Protein AF-G4ZVI3-F1 (afdb_monomer)

Organism: Phytophthora sojae (strain P6497) (NCBI:txid1094619)

Foldseek 3Di:
DADPQWDKDWDWDDDPPDPDIDIAIDTDQDDQLVLVPQVQLQQKDFDPWDDAPNDTDDLPPFTWIWGPDDRVPWIWIWRDDLQAIWIDTHVDIDTGGDDPDDDPDDDDDDHPDPDPDGDRHDDDDDGDLSSVCRVHVVPVSRDPPDDDDD

Solvent-accessible surface area (backbone atoms only — not comparable to full-atom values): 9317 Å² total; per-residue (Å²): 90,78,44,95,30,18,30,39,44,77,46,78,48,68,50,103,89,45,98,62,67,50,73,44,26,42,69,42,87,73,60,72,64,63,66,30,43,63,60,16,45,51,37,54,39,82,46,98,70,53,67,51,88,90,38,77,63,79,43,88,94,34,63,38,28,34,31,76,40,49,45,85,82,38,57,35,40,35,26,50,45,101,59,35,33,39,34,44,30,72,98,43,75,48,80,46,72,62,66,98,61,81,84,88,75,82,74,78,76,78,60,68,53,94,61,93,73,59,65,72,70,52,74,95,69,92,67,40,70,68,33,48,23,66,76,68,67,45,68,80,68,73,66,74,76,77,95,68,83,136

Radius of gyration: 18.82 Å; Cα contacts (8 Å, |Δi|>4): 235; chains: 1; bounding box: 43×32×59 Å

Structure (mmCIF, N/CA/C/O backbone):
data_AF-G4ZVI3-F1
#
_entry.id   AF-G4ZVI3-F1
#
loop_
_atom_site.group_PDB
_atom_site.id
_atom_site.type_symbol
_atom_site.label_atom_id
_atom_site.label_alt_id
_atom_site.label_comp_id
_atom_site.label_asym_id
_atom_site.label_entity_id
_atom_site.label_seq_id
_atom_site.pdbx_PDB_ins_code
_atom_site.Cartn_x
_atom_site.Cartn_y
_atom_site.Cartn_z
_atom_site.occupancy
_atom_site.B_iso_or_equiv
_atom_site.auth_seq_id
_atom_site.auth_comp_id
_atom_site.auth_asym_id
_atom_site.auth_atom_id
_atom_site.pdbx_PDB_model_num
ATOM 1 N N . MET A 1 1 ? -7.815 1.289 10.342 1.00 79.00 1 MET A N 1
ATOM 2 C CA . MET A 1 1 ? -7.778 -0.163 10.041 1.00 79.00 1 MET A CA 1
ATOM 3 C C . MET A 1 1 ? -8.942 -0.505 9.128 1.00 79.00 1 MET A C 1
ATOM 5 O O . MET A 1 1 ? -10.005 0.064 9.330 1.00 79.00 1 MET A O 1
ATOM 9 N N . LEU A 1 2 ? -8.750 -1.401 8.158 1.00 84.62 2 LEU A N 1
ATOM 10 C CA . LEU A 1 2 ? -9.801 -1.884 7.258 1.00 84.62 2 LEU A CA 1
ATOM 11 C C . LEU A 1 2 ? -10.017 -3.385 7.504 1.00 84.62 2 LEU A C 1
ATOM 13 O O . LEU A 1 2 ? -9.053 -4.143 7.450 1.00 84.62 2 LEU A O 1
ATOM 17 N N . VAL A 1 3 ? -11.251 -3.806 7.790 1.00 89.75 3 VAL A N 1
ATOM 18 C CA . VAL A 1 3 ? -11.626 -5.221 7.982 1.00 89.75 3 VAL A CA 1
ATOM 19 C C . VAL A 1 3 ? -12.921 -5.478 7.234 1.00 89.75 3 VAL A C 1
ATOM 21 O O . VAL A 1 3 ? -13.889 -4.755 7.451 1.00 89.75 3 VAL A O 1
ATOM 24 N N . ASP A 1 4 ? -12.924 -6.456 6.327 1.00 88.62 4 ASP A N 1
ATOM 25 C CA . ASP A 1 4 ? -14.080 -6.799 5.483 1.00 88.62 4 ASP A CA 1
ATOM 26 C C . ASP A 1 4 ? -14.709 -5.577 4.779 1.00 88.62 4 ASP A C 1
ATOM 28 O O . ASP A 1 4 ? -15.923 -5.455 4.613 1.00 88.62 4 ASP A O 1
ATOM 32 N N . GLY A 1 5 ? -13.854 -4.627 4.387 1.00 87.56 5 GLY A N 1
ATOM 33 C CA . GLY A 1 5 ? -14.240 -3.381 3.725 1.00 87.56 5 GLY A CA 1
ATOM 34 C C . GLY A 1 5 ? -14.808 -2.295 4.646 1.00 87.56 5 GLY A C 1
ATOM 35 O O . GLY A 1 5 ? -15.092 -1.201 4.165 1.00 87.56 5 GLY A O 1
ATOM 36 N N . ALA A 1 6 ? -14.953 -2.542 5.949 1.00 91.19 6 ALA A N 1
ATOM 37 C CA . ALA A 1 6 ? -15.314 -1.532 6.941 1.00 91.19 6 ALA A CA 1
ATOM 38 C C . ALA A 1 6 ? -14.064 -0.855 7.521 1.00 91.19 6 ALA A C 1
ATOM 40 O O . ALA A 1 6 ? -13.088 -1.529 7.8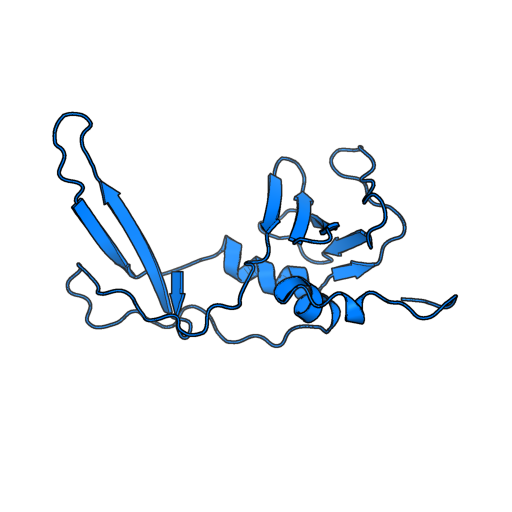66 1.00 91.19 6 ALA A O 1
ATOM 41 N N . ALA A 1 7 ? -14.091 0.475 7.640 1.00 91.12 7 ALA A N 1
ATOM 42 C CA . ALA A 1 7 ? -12.963 1.258 8.132 1.00 91.12 7 ALA A CA 1
ATOM 43 C C . ALA A 1 7 ? -13.182 1.749 9.570 1.00 91.12 7 ALA A C 1
ATOM 45 O O . ALA A 1 7 ? -14.260 2.209 9.947 1.00 91.12 7 ALA A O 1
ATOM 46 N N . TYR A 1 8 ? -12.113 1.674 10.358 1.00 91.12 8 TYR A N 1
ATOM 47 C CA . TYR A 1 8 ? -12.080 2.004 11.779 1.00 91.12 8 TYR A CA 1
ATOM 48 C C . TYR A 1 8 ? -10.940 2.979 12.064 1.00 91.12 8 TYR A C 1
ATOM 50 O O . TYR A 1 8 ? -9.822 2.791 11.563 1.00 91.12 8 TYR A O 1
ATOM 58 N N . VAL A 1 9 ? -11.196 3.965 12.920 1.00 90.88 9 VAL A N 1
ATOM 59 C CA . VAL A 1 9 ? -10.176 4.858 13.480 1.00 90.88 9 VAL A CA 1
ATOM 60 C C . VAL A 1 9 ? -10.103 4.659 14.989 1.00 90.88 9 VAL A C 1
ATOM 62 O O . VAL A 1 9 ? -11.130 4.569 15.661 1.00 90.88 9 VAL A O 1
ATOM 65 N N . VAL A 1 10 ? -8.877 4.559 15.500 1.00 89.44 10 VAL A N 1
ATOM 66 C CA . VAL A 1 10 ? -8.585 4.493 16.933 1.00 89.44 10 VAL A CA 1
ATOM 67 C C . VAL A 1 10 ? -7.888 5.788 17.305 1.00 89.44 10 VAL A C 1
ATOM 69 O O . VAL A 1 10 ? -6.802 6.071 16.803 1.00 89.44 10 VAL A O 1
ATOM 72 N N . GLU A 1 11 ? -8.499 6.573 18.179 1.00 89.00 11 GLU A N 1
ATOM 73 C CA . GLU A 1 11 ? -7.872 7.755 18.752 1.00 89.00 11 GLU A CA 1
ATOM 74 C C . GLU A 1 11 ? -7.460 7.448 20.179 1.00 89.00 11 GLU A C 1
ATOM 76 O O . GLU A 1 11 ? -8.238 6.933 20.978 1.00 89.00 11 GLU A O 1
ATOM 81 N N . THR A 1 12 ? -6.216 7.769 20.505 1.00 86.88 12 THR A N 1
ATOM 82 C CA . THR A 1 12 ? -5.717 7.680 21.874 1.00 86.88 12 THR A CA 1
ATOM 83 C C . THR A 1 12 ? -5.534 9.096 22.389 1.00 86.88 12 THR A C 1
ATOM 85 O O . THR A 1 12 ? -4.747 9.858 21.834 1.00 86.88 12 THR A O 1
ATOM 88 N N . SER A 1 13 ? -6.257 9.456 23.446 1.00 82.56 13 SER A N 1
ATOM 89 C CA . SER A 1 13 ? -6.055 10.707 24.172 1.00 82.56 13 SER A CA 1
ATOM 90 C C . SER A 1 13 ? -5.387 10.415 25.511 1.00 82.56 13 SER A C 1
ATOM 92 O O . SER A 1 13 ? -5.762 9.492 26.231 1.00 82.56 13 SER A O 1
ATOM 94 N N . GLY A 1 14 ? -4.362 11.189 25.845 1.00 74.69 14 GLY A N 1
ATOM 95 C CA . GLY A 1 14 ? -3.643 11.084 27.108 1.00 74.69 14 GLY A CA 1
ATOM 96 C C . GLY A 1 14 ? -3.157 12.458 27.545 1.00 74.69 14 GLY A C 1
ATOM 97 O O . GLY A 1 14 ? -2.935 13.339 26.716 1.00 74.69 14 GLY A O 1
ATOM 98 N N . ASN A 1 15 ? -2.998 12.646 28.851 1.00 67.62 15 ASN A N 1
ATOM 99 C CA . ASN A 1 15 ? -2.338 13.815 29.421 1.00 67.62 15 ASN A CA 1
ATOM 100 C C . ASN A 1 15 ? -0.997 13.358 30.007 1.00 67.62 15 ASN A C 1
ATOM 102 O O . ASN A 1 15 ? -0.958 12.366 30.728 1.00 67.62 15 ASN A O 1
ATOM 106 N N . ALA A 1 16 ? 0.091 14.087 29.738 1.00 64.75 16 ALA A N 1
ATOM 107 C CA . ALA A 1 16 ? 1.440 13.774 30.228 1.00 64.75 16 ALA A CA 1
ATOM 108 C C . ALA A 1 16 ? 1.537 13.634 31.765 1.00 64.75 16 ALA A C 1
ATOM 110 O O . ALA A 1 16 ? 2.519 13.104 32.276 1.00 64.75 16 ALA A O 1
ATOM 111 N N . THR A 1 17 ? 0.524 14.098 32.505 1.00 64.75 17 THR A N 1
ATOM 112 C CA . THR A 1 17 ? 0.443 14.028 33.974 1.00 64.75 17 THR A CA 1
ATOM 113 C C . THR A 1 17 ? -0.400 12.875 34.526 1.00 64.75 17 THR A C 1
ATOM 115 O O . THR A 1 17 ? -0.303 12.584 35.716 1.00 64.75 17 THR A O 1
ATOM 118 N N . THR A 1 18 ? -1.198 12.184 33.710 1.00 59.53 18 THR A N 1
ATOM 119 C CA . THR A 1 18 ? -2.018 11.046 34.154 1.00 59.53 18 THR A CA 1
ATOM 120 C C . THR A 1 18 ? -1.717 9.833 33.289 1.00 59.53 18 THR A C 1
ATOM 122 O O . THR A 1 18 ? -1.963 9.860 32.089 1.00 59.53 18 THR A O 1
ATOM 125 N N . SER A 1 19 ? -1.260 8.733 33.891 1.00 61.16 19 SER A N 1
ATOM 126 C CA . SER A 1 19 ? -0.956 7.464 33.200 1.00 61.16 19 SER A CA 1
ATOM 127 C C . SER A 1 19 ? -2.172 6.773 32.551 1.00 61.16 19 SER A C 1
ATOM 129 O O . SER A 1 19 ? -2.051 5.648 32.075 1.00 61.16 19 SER A O 1
ATOM 131 N N . ALA A 1 20 ? -3.345 7.410 32.546 1.00 61.00 20 ALA A N 1
ATOM 132 C CA . ALA A 1 20 ? -4.554 6.911 31.911 1.00 61.00 20 ALA A CA 1
ATOM 133 C C . ALA A 1 20 ? -4.665 7.475 30.488 1.00 61.00 20 ALA A C 1
ATOM 135 O O . ALA A 1 20 ? -5.018 8.639 30.291 1.00 61.00 20 ALA A O 1
ATOM 136 N N . ALA A 1 21 ? -4.363 6.638 29.497 1.00 75.69 21 ALA A N 1
ATOM 137 C CA . ALA A 1 21 ? -4.725 6.896 28.112 1.00 75.69 21 ALA A CA 1
ATOM 138 C C . ALA A 1 21 ? -6.161 6.405 27.878 1.00 75.69 21 ALA A C 1
ATOM 140 O O . ALA A 1 21 ? -6.481 5.254 28.173 1.00 75.69 21 ALA A O 1
ATOM 141 N N . THR A 1 22 ? -7.028 7.272 27.361 1.00 82.38 22 THR A N 1
ATOM 142 C CA . THR A 1 22 ? -8.372 6.893 26.914 1.00 82.38 22 THR A CA 1
ATOM 143 C C . THR A 1 22 ? -8.315 6.594 25.426 1.00 82.38 22 THR A C 1
ATOM 145 O O . THR A 1 22 ? -7.798 7.403 24.654 1.00 82.38 22 THR A O 1
ATOM 148 N N . GLN A 1 23 ? -8.849 5.446 25.018 1.00 87.94 23 GLN A N 1
ATOM 149 C CA . GLN A 1 23 ? -8.971 5.079 23.612 1.00 87.94 23 GLN A CA 1
ATOM 150 C C . GLN A 1 23 ? -10.425 5.184 23.174 1.00 87.94 23 GLN A C 1
ATOM 152 O O . GLN A 1 23 ? -11.313 4.660 23.845 1.00 87.94 23 GLN A O 1
ATOM 157 N N . THR A 1 24 ? -10.658 5.845 22.048 1.00 90.88 24 THR A N 1
ATOM 158 C CA . THR A 1 24 ? -11.945 5.836 21.360 1.00 90.88 24 THR A CA 1
ATOM 159 C C . THR A 1 24 ? -11.780 5.143 20.017 1.00 90.88 24 THR A C 1
ATOM 161 O O . THR A 1 24 ? -10.826 5.376 19.277 1.00 90.88 24 THR A O 1
ATOM 164 N N . VAL A 1 25 ? -12.710 4.249 19.711 1.00 93.06 25 VAL A N 1
ATOM 165 C CA . VAL A 1 25 ? -12.793 3.516 18.454 1.00 93.06 25 VAL A CA 1
ATOM 166 C C . VAL A 1 25 ? -14.127 3.856 17.815 1.00 93.06 25 VAL A C 1
ATOM 168 O O . VAL A 1 25 ? -15.180 3.634 18.415 1.00 93.06 25 VAL A O 1
ATOM 171 N N . ARG A 1 26 ? -14.081 4.391 16.599 1.00 93.00 26 ARG A N 1
ATOM 172 C CA . ARG A 1 26 ? -15.278 4.741 15.829 1.00 93.00 26 ARG A CA 1
ATOM 173 C C . ARG A 1 26 ? -15.133 4.346 14.369 1.00 93.00 26 ARG A C 1
ATOM 175 O O . ARG A 1 26 ? -14.026 4.085 13.882 1.00 93.00 26 ARG A O 1
ATOM 182 N N . CYS A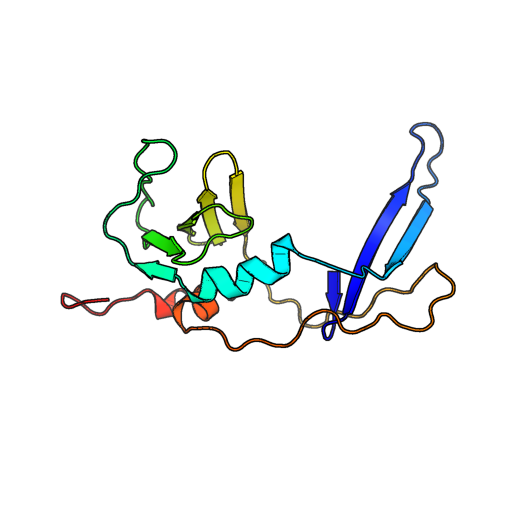 1 27 ? -16.258 4.343 13.671 1.00 92.62 27 CYS A N 1
ATOM 183 C CA . CYS A 1 27 ? -16.281 4.145 12.232 1.00 92.62 27 CYS A CA 1
ATOM 184 C C . CYS A 1 27 ? -15.612 5.309 11.499 1.00 92.62 27 CYS A C 1
ATOM 186 O O . CYS A 1 27 ? -15.722 6.470 11.895 1.00 92.62 27 CYS A O 1
ATOM 188 N N . LEU A 1 28 ? -14.921 4.982 10.411 1.00 89.50 28 LEU A N 1
ATOM 189 C CA . LEU A 1 28 ? -14.349 5.954 9.495 1.00 89.50 28 LEU A CA 1
ATOM 190 C C . LEU A 1 28 ? -15.165 5.941 8.200 1.00 89.50 28 LEU A C 1
ATOM 192 O O . LEU A 1 28 ? -15.112 4.982 7.439 1.00 89.50 28 LEU A O 1
ATOM 196 N N . GLU A 1 29 ? -15.940 7.001 7.974 1.00 82.38 29 GLU A N 1
ATOM 197 C CA . GLU A 1 29 ? -16.905 7.072 6.864 1.00 82.38 29 GLU A CA 1
ATOM 198 C C . GLU A 1 29 ? -16.249 7.189 5.483 1.00 82.38 29 GLU A C 1
ATOM 200 O O . GLU A 1 29 ? -16.831 6.775 4.484 1.00 82.38 29 GLU A O 1
ATOM 205 N N . SER A 1 30 ? -15.038 7.746 5.407 1.00 74.06 30 SER A N 1
ATOM 206 C CA . SER A 1 30 ? -14.279 7.822 4.161 1.00 74.06 30 SER A CA 1
ATOM 207 C C . SER A 1 30 ? -12.789 7.656 4.412 1.00 74.06 30 SER A C 1
ATOM 209 O O . SER A 1 30 ? -12.259 8.108 5.430 1.00 74.06 30 SER A O 1
ATOM 211 N N . PHE A 1 31 ? -12.104 7.035 3.452 1.00 69.81 31 PHE A N 1
ATOM 212 C CA . PHE A 1 31 ? -10.661 6.820 3.516 1.00 69.81 31 PHE A CA 1
ATOM 213 C C . PHE A 1 31 ? -9.936 7.244 2.222 1.00 69.81 31 PHE A C 1
ATOM 215 O O . PHE A 1 31 ? -9.179 6.460 1.649 1.00 69.81 31 PHE A O 1
ATOM 222 N N . PRO A 1 32 ? -10.137 8.489 1.734 1.00 62.62 32 PRO A N 1
ATOM 223 C CA . PRO A 1 32 ? -9.812 8.862 0.353 1.00 62.62 32 PRO A CA 1
ATOM 224 C C . PRO A 1 32 ? -8.359 8.611 -0.096 1.00 62.62 32 PRO A C 1
ATOM 226 O O . PRO A 1 32 ? -8.183 8.122 -1.212 1.00 62.62 32 PRO A O 1
ATOM 229 N N . PRO A 1 33 ? -7.311 8.889 0.714 1.00 63.47 33 PRO A N 1
ATOM 230 C CA . PRO A 1 33 ? -5.932 8.701 0.262 1.00 63.47 33 PRO A CA 1
ATOM 231 C C . PRO A 1 33 ? -5.620 7.235 -0.044 1.00 63.47 33 PRO A C 1
ATOM 233 O O . PRO A 1 33 ? -5.005 6.930 -1.060 1.00 63.47 33 PRO A O 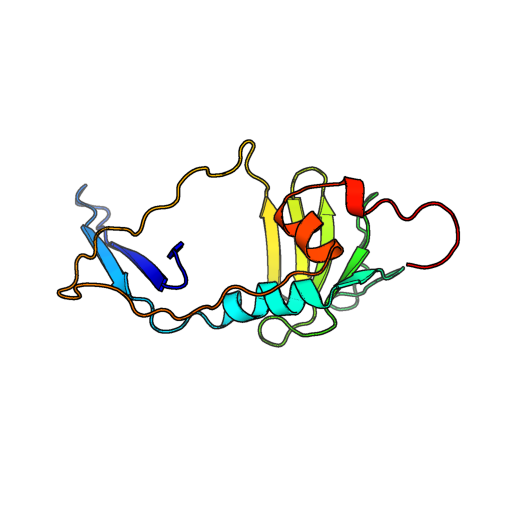1
ATOM 236 N N . PHE A 1 34 ? -6.097 6.317 0.795 1.00 63.19 34 PHE A N 1
ATOM 237 C CA . PHE A 1 34 ? -5.766 4.898 0.700 1.00 63.19 34 PHE A CA 1
ATOM 238 C C . PHE A 1 34 ? -6.622 4.144 -0.319 1.00 63.19 34 PHE A C 1
ATOM 240 O O . PHE A 1 34 ? -6.120 3.201 -0.927 1.00 63.19 34 PHE A O 1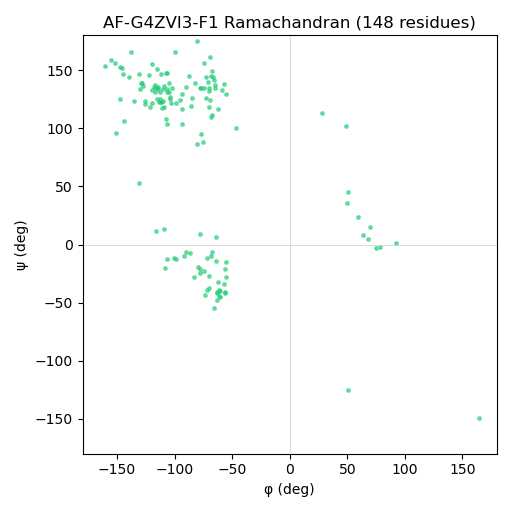
ATOM 247 N N . GLU A 1 35 ? -7.860 4.589 -0.571 1.00 66.25 35 GLU A N 1
ATOM 248 C CA . GLU A 1 35 ? -8.675 4.071 -1.684 1.00 66.25 35 GLU A CA 1
ATOM 249 C C . GLU A 1 35 ? -7.944 4.236 -3.030 1.00 66.25 35 GLU A C 1
ATOM 251 O O . GLU A 1 35 ? -8.030 3.378 -3.909 1.00 66.25 35 GLU A O 1
ATOM 256 N N . SER A 1 36 ? -7.159 5.311 -3.182 1.00 77.62 36 SER A N 1
ATOM 257 C CA . SER A 1 36 ? -6.402 5.569 -4.411 1.00 77.62 36 SER A CA 1
ATOM 258 C C . SER A 1 36 ? -5.102 4.769 -4.534 1.00 77.62 36 SER A C 1
ATOM 260 O O . SER A 1 36 ? -4.630 4.574 -5.651 1.00 77.62 36 SER A O 1
ATOM 262 N N . ILE A 1 37 ? -4.548 4.243 -3.432 1.00 84.69 37 ILE A N 1
ATOM 263 C CA . ILE A 1 37 ? -3.249 3.551 -3.451 1.00 84.69 37 ILE A CA 1
ATOM 264 C C . ILE A 1 37 ? -3.339 2.270 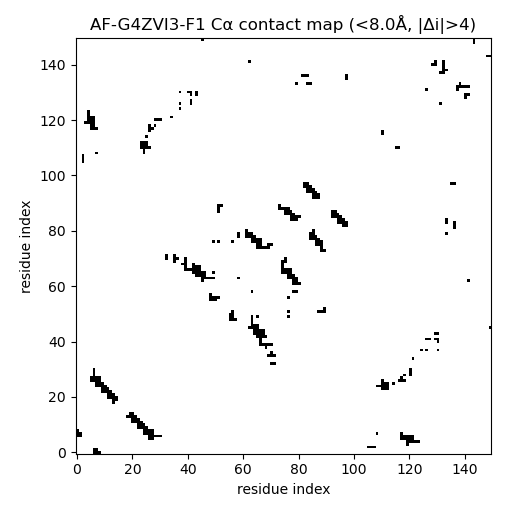-4.273 1.00 84.69 37 ILE A C 1
ATOM 266 O O . ILE A 1 37 ? -2.591 2.115 -5.228 1.00 84.69 37 ILE A O 1
ATOM 270 N N . VAL A 1 38 ? -4.273 1.364 -3.963 1.00 87.38 38 VAL A N 1
ATOM 271 C CA . VAL A 1 38 ? -4.385 0.090 -4.703 1.00 87.38 38 VAL A CA 1
ATOM 272 C C . VAL A 1 38 ? -4.693 0.345 -6.179 1.00 87.38 38 VAL A C 1
ATOM 274 O O . VAL A 1 38 ? -4.121 -0.306 -7.051 1.00 87.38 38 VAL A O 1
ATOM 277 N N . SER A 1 39 ? -5.541 1.337 -6.470 1.00 88.31 39 SER A N 1
ATOM 278 C CA . SER A 1 39 ? -5.828 1.749 -7.845 1.00 88.31 39 SER A CA 1
ATOM 279 C C . SER A 1 39 ? -4.577 2.252 -8.566 1.00 88.31 39 SER A C 1
ATOM 281 O O . SER A 1 39 ? -4.358 1.878 -9.713 1.00 88.31 39 SER A O 1
ATOM 283 N N . ALA A 1 40 ? -3.750 3.072 -7.920 1.00 89.94 40 ALA A N 1
ATOM 284 C CA . ALA A 1 40 ? -2.529 3.596 -8.517 1.00 89.94 40 ALA A CA 1
ATOM 285 C C . ALA A 1 40 ? -1.439 2.536 -8.663 1.00 89.94 40 ALA A C 1
ATOM 287 O O . ALA A 1 40 ? -0.784 2.460 -9.700 1.00 89.94 40 ALA A O 1
ATOM 288 N N . LEU A 1 41 ? -1.293 1.652 -7.676 1.00 91.31 41 LEU A N 1
ATOM 289 C CA . LEU A 1 41 ? -0.378 0.522 -7.777 1.00 91.31 41 LEU A CA 1
ATOM 290 C C . LEU A 1 41 ? -0.785 -0.421 -8.918 1.00 91.31 41 LEU A C 1
ATOM 292 O O . LEU A 1 41 ? 0.076 -1.001 -9.573 1.00 91.31 41 LEU A O 1
ATOM 296 N N . ASN A 1 42 ? -2.082 -0.543 -9.212 1.00 92.25 42 ASN A N 1
ATOM 297 C CA . ASN A 1 42 ? -2.592 -1.288 -10.366 1.00 92.25 42 ASN A CA 1
ATOM 298 C C . ASN A 1 42 ? -2.263 -0.658 -11.725 1.00 92.25 42 ASN A C 1
ATOM 300 O O . ASN A 1 42 ? -2.479 -1.299 -12.752 1.00 92.25 42 ASN A O 1
ATOM 304 N N . THR A 1 43 ? -1.740 0.567 -11.759 1.00 92.56 43 THR A N 1
ATOM 305 C CA . THR A 1 43 ? -1.311 1.230 -12.995 1.00 92.56 43 THR A CA 1
ATOM 306 C C . THR A 1 43 ? 0.204 1.359 -13.111 1.00 92.56 43 THR A C 1
ATOM 308 O O . THR A 1 43 ? 0.685 2.094 -13.980 1.00 92.56 43 THR A O 1
ATOM 311 N N . LEU A 1 44 ? 0.952 0.642 -12.260 1.00 91.56 44 LEU A N 1
ATOM 312 C CA . LEU A 1 44 ? 2.409 0.600 -12.311 1.00 91.56 44 LEU A CA 1
ATOM 313 C C . LEU A 1 44 ? 2.897 0.083 -13.660 1.00 91.56 44 LEU A C 1
ATOM 315 O O . LEU A 1 44 ? 2.447 -0.949 -14.162 1.00 91.56 44 LEU A O 1
ATOM 319 N N . LYS A 1 45 ? 3.869 0.800 -14.214 1.00 90.00 45 LYS A N 1
ATOM 320 C CA . LYS A 1 45 ? 4.599 0.414 -15.419 1.00 90.00 45 LYS A CA 1
ATOM 321 C C . LYS A 1 45 ? 6.086 0.506 -15.161 1.00 90.00 45 LYS A C 1
ATOM 323 O O . LYS A 1 45 ? 6.528 1.458 -14.525 1.00 90.00 45 LYS A O 1
ATOM 328 N N . ALA A 1 46 ? 6.835 -0.474 -15.652 1.00 89.12 46 ALA A N 1
ATOM 329 C CA . ALA A 1 46 ? 8.286 -0.421 -15.604 1.00 89.12 46 ALA A CA 1
ATOM 330 C C . ALA A 1 46 ? 8.773 0.739 -16.478 1.00 89.12 46 ALA A C 1
ATOM 332 O O . ALA A 1 46 ? 8.290 0.924 -17.598 1.00 89.12 46 ALA A O 1
ATOM 333 N N . VAL A 1 47 ? 9.712 1.522 -15.961 1.00 87.94 47 VAL A N 1
ATOM 334 C CA . VAL A 1 47 ? 10.328 2.634 -16.687 1.00 87.94 47 VAL A CA 1
ATOM 335 C C . VAL A 1 47 ? 11.848 2.546 -16.560 1.00 87.94 47 VAL A C 1
ATOM 337 O O . VAL A 1 47 ? 12.351 2.096 -15.534 1.00 87.94 47 VAL A O 1
ATOM 340 N N . PRO A 1 48 ? 12.608 2.958 -17.589 1.00 84.00 48 PRO A N 1
ATOM 341 C CA . PRO A 1 48 ? 14.069 2.900 -17.545 1.00 84.00 48 PRO A CA 1
ATOM 342 C C . PRO A 1 48 ? 14.680 3.986 -16.647 1.00 84.00 48 PRO A C 1
ATOM 344 O O . PRO A 1 48 ? 15.815 3.850 -16.205 1.00 84.00 48 PRO A O 1
ATOM 347 N N . SER A 1 49 ? 13.948 5.076 -16.410 1.00 86.19 49 SER A N 1
ATOM 348 C CA . SER A 1 49 ? 14.369 6.220 -15.601 1.00 86.19 49 SER A CA 1
ATOM 349 C C . SER A 1 49 ? 13.148 7.028 -15.168 1.00 86.19 49 SER A C 1
ATOM 351 O O . SER A 1 49 ? 12.154 7.057 -15.896 1.00 86.19 49 SER A O 1
ATOM 353 N N . SER A 1 50 ? 13.246 7.730 -14.042 1.00 88.38 50 SER A N 1
ATOM 354 C CA . SER A 1 50 ? 12.210 8.641 -13.556 1.00 88.38 50 SER A CA 1
ATOM 355 C C . SER A 1 50 ? 12.840 9.840 -12.848 1.00 88.38 50 SER A C 1
ATOM 357 O O . SER A 1 50 ? 13.940 9.730 -12.299 1.00 88.38 50 SER A O 1
ATOM 359 N N . LEU A 1 51 ? 12.138 10.971 -12.881 1.00 86.88 51 LEU A N 1
ATOM 360 C CA . LEU A 1 51 ? 12.507 12.205 -12.195 1.00 86.88 51 LEU A CA 1
ATOM 361 C C . LEU A 1 51 ? 11.419 12.544 -11.177 1.00 86.88 51 LEU A C 1
ATOM 363 O O . LEU A 1 51 ? 10.233 12.499 -11.506 1.00 86.88 51 LEU A O 1
ATOM 367 N N . VAL A 1 52 ? 11.823 12.920 -9.971 1.00 85.69 52 VAL A N 1
ATOM 368 C CA . VAL A 1 52 ? 10.944 13.524 -8.966 1.00 85.69 52 VAL A CA 1
ATOM 369 C C . VAL A 1 52 ? 11.594 14.839 -8.557 1.00 85.69 52 VAL A C 1
ATOM 371 O O . VAL A 1 52 ? 12.765 14.844 -8.200 1.00 85.69 52 VAL A O 1
ATOM 374 N N . ASP A 1 53 ? 10.867 15.950 -8.696 1.00 85.12 53 ASP A N 1
ATOM 375 C CA . ASP A 1 53 ? 11.375 17.311 -8.450 1.00 85.12 53 ASP A CA 1
ATOM 376 C C . ASP A 1 53 ? 12.702 17.619 -9.172 1.00 85.12 53 ASP A C 1
ATOM 378 O O . ASP A 1 53 ? 13.639 18.172 -8.602 1.00 85.12 53 ASP A O 1
ATOM 382 N N . ASP A 1 54 ? 12.774 17.234 -10.452 1.00 84.69 54 ASP A N 1
ATOM 383 C CA . ASP A 1 54 ? 13.952 17.353 -11.328 1.00 84.69 54 ASP A CA 1
ATOM 384 C C . ASP A 1 54 ? 15.187 16.535 -10.890 1.00 84.69 54 ASP A C 1
ATOM 386 O O . ASP A 1 54 ? 16.246 16.624 -11.520 1.00 84.69 54 ASP A O 1
ATOM 390 N N . GLU A 1 55 ? 15.056 15.675 -9.877 1.00 86.81 55 GLU A N 1
ATOM 391 C CA . GLU A 1 55 ? 16.103 14.764 -9.421 1.00 86.81 55 GLU A CA 1
ATOM 392 C C . GLU A 1 55 ? 15.863 13.332 -9.921 1.00 86.81 55 GLU A C 1
ATOM 394 O O . GLU A 1 55 ? 14.752 12.798 -9.876 1.00 86.81 55 GLU A O 1
ATOM 399 N N . ALA A 1 56 ? 16.922 12.695 -10.426 1.00 88.00 56 ALA A N 1
ATOM 400 C CA . ALA A 1 56 ? 16.860 11.322 -10.911 1.00 88.00 56 ALA A CA 1
ATOM 401 C C . ALA A 1 56 ? 16.745 10.333 -9.752 1.00 88.00 56 ALA A C 1
ATOM 403 O O . ALA A 1 56 ? 17.593 10.299 -8.862 1.00 88.00 56 ALA A O 1
ATOM 404 N N . ILE A 1 57 ? 15.722 9.481 -9.809 1.00 88.31 57 ILE A N 1
ATOM 405 C CA . ILE A 1 57 ? 15.545 8.397 -8.847 1.00 88.31 57 ILE A CA 1
ATOM 406 C C . ILE A 1 57 ? 16.350 7.179 -9.302 1.00 88.31 57 ILE A C 1
ATOM 408 O O . ILE A 1 57 ? 16.092 6.615 -10.367 1.00 88.31 57 ILE A O 1
ATOM 412 N N . ASP A 1 58 ? 17.299 6.758 -8.467 1.00 84.31 58 ASP A N 1
ATOM 413 C CA . ASP A 1 58 ? 18.096 5.545 -8.662 1.00 84.31 58 ASP A CA 1
ATOM 414 C C . ASP A 1 58 ? 17.653 4.441 -7.688 1.00 84.31 58 ASP A C 1
ATOM 416 O O . ASP A 1 58 ? 17.970 4.458 -6.493 1.00 84.31 58 ASP A O 1
ATOM 420 N N . CYS A 1 59 ? 16.913 3.455 -8.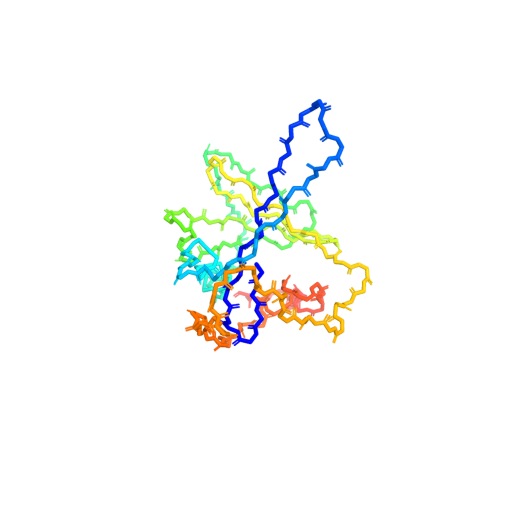203 1.00 81.88 59 CYS A N 1
ATOM 421 C CA . CYS A 1 59 ? 16.589 2.244 -7.457 1.00 81.88 59 CYS A CA 1
ATOM 422 C C . CYS A 1 59 ? 17.788 1.294 -7.513 1.00 81.88 59 CYS A C 1
ATOM 424 O O . CYS A 1 59 ? 17.853 0.413 -8.368 1.00 81.88 59 CYS A O 1
ATOM 426 N N . SER A 1 60 ? 18.736 1.458 -6.593 1.00 70.19 60 SER A N 1
ATOM 427 C CA . SER A 1 60 ? 19.936 0.621 -6.482 1.00 70.19 60 SER A CA 1
ATOM 428 C C . SER A 1 60 ? 19.597 -0.884 -6.562 1.00 70.19 60 SER A C 1
ATOM 430 O O . SER A 1 60 ? 19.156 -1.497 -5.593 1.00 70.19 60 SER A O 1
ATOM 432 N N . SER A 1 61 ? 19.805 -1.484 -7.745 1.00 64.31 61 SER A N 1
ATOM 433 C CA . SER A 1 61 ? 19.527 -2.885 -8.141 1.00 64.31 61 SER A CA 1
ATOM 434 C C . SER A 1 61 ? 18.060 -3.352 -8.244 1.00 64.31 61 SER A C 1
ATOM 436 O O . SER A 1 61 ? 17.823 -4.528 -8.522 1.00 64.31 61 SER A O 1
ATOM 438 N N . GLY A 1 62 ? 17.082 -2.463 -8.060 1.00 69.50 62 GLY A N 1
ATOM 439 C CA . GLY A 1 62 ? 15.650 -2.787 -8.108 1.00 69.50 62 GLY A CA 1
ATOM 440 C C . GLY A 1 62 ? 14.978 -2.432 -9.436 1.00 69.50 62 GLY A C 1
ATOM 441 O O . GLY A 1 62 ? 15.515 -1.671 -10.238 1.00 69.50 62 GLY A O 1
ATOM 442 N N . ALA A 1 63 ? 13.768 -2.952 -9.658 1.00 79.88 63 ALA A N 1
ATOM 443 C CA . ALA A 1 63 ? 12.926 -2.479 -10.751 1.00 79.88 63 ALA A CA 1
ATOM 444 C C . ALA A 1 63 ? 12.343 -1.100 -10.397 1.00 79.88 63 ALA A C 1
ATOM 446 O O . ALA A 1 63 ? 11.867 -0.879 -9.279 1.00 79.88 63 ALA A O 1
ATOM 447 N N . LEU A 1 64 ? 12.393 -0.188 -11.367 1.00 89.00 64 LEU A N 1
ATOM 448 C CA . LEU A 1 64 ? 11.842 1.157 -11.280 1.00 89.00 64 LEU A CA 1
ATOM 449 C C . LEU A 1 64 ? 10.474 1.169 -11.964 1.00 89.00 64 LEU A C 1
ATOM 451 O O . LEU A 1 64 ? 10.356 0.856 -13.152 1.00 89.00 64 LEU A O 1
ATOM 455 N N . PHE A 1 65 ? 9.440 1.541 -11.217 1.00 91.44 65 PHE A N 1
ATOM 456 C CA . PHE A 1 65 ? 8.083 1.656 -11.735 1.00 91.44 65 PHE A CA 1
ATOM 457 C C . PHE A 1 65 ? 7.555 3.077 -11.593 1.00 91.44 65 PHE A C 1
ATOM 459 O O . PHE A 1 65 ? 7.959 3.815 -10.700 1.00 91.44 65 PHE A O 1
ATOM 466 N N . GLN A 1 66 ? 6.592 3.436 -12.432 1.00 91.69 66 GLN A N 1
ATOM 467 C CA . GLN A 1 66 ? 5.845 4.681 -12.309 1.00 91.69 66 GLN A CA 1
ATOM 468 C C . GLN A 1 66 ? 4.347 4.390 -12.315 1.00 91.69 66 GLN A C 1
ATOM 470 O O . GLN A 1 66 ? 3.866 3.570 -13.105 1.00 91.69 66 GLN A O 1
ATOM 475 N N . THR A 1 67 ? 3.599 5.044 -11.430 1.00 91.50 67 THR A N 1
ATOM 476 C CA . THR A 1 67 ? 2.134 5.002 -11.460 1.00 91.50 67 THR A CA 1
ATOM 477 C C . THR A 1 67 ? 1.630 5.785 -12.667 1.00 91.50 67 THR A C 1
ATOM 479 O O . THR A 1 67 ? 2.077 6.903 -12.896 1.00 91.50 67 THR A O 1
ATOM 482 N N . SER A 1 68 ? 0.666 5.245 -13.417 1.00 86.56 68 SER A N 1
ATOM 483 C CA . SER A 1 68 ? 0.017 6.005 -14.504 1.00 86.56 68 SER A CA 1
ATOM 484 C C . SER A 1 68 ? -1.165 6.852 -14.017 1.00 86.56 68 SER A C 1
ATOM 486 O O . SER A 1 68 ? -1.769 7.585 -14.798 1.00 86.56 68 SER A O 1
ATOM 488 N N . THR A 1 69 ? -1.558 6.688 -12.755 1.00 85.12 69 THR A N 1
ATOM 489 C CA . THR A 1 69 ? -2.637 7.440 -12.117 1.00 85.12 69 THR A CA 1
ATOM 490 C C . THR A 1 69 ? -2.149 7.997 -10.784 1.00 85.12 69 THR A C 1
ATOM 492 O O . THR A 1 69 ? -1.598 7.212 -10.004 1.00 85.12 69 THR A O 1
ATOM 495 N N . PRO A 1 70 ? -2.410 9.276 -10.477 1.00 81.38 70 PRO A N 1
ATOM 496 C CA . PRO A 1 70 ? -1.881 9.901 -9.273 1.00 81.38 70 PRO A CA 1
ATOM 497 C C . PRO A 1 70 ? -2.488 9.346 -7.975 1.00 81.38 70 PRO A C 1
ATOM 499 O O . PRO A 1 70 ? -3.693 9.090 -7.907 1.00 81.38 70 PRO A O 1
ATOM 502 N N . ILE A 1 71 ? -1.687 9.256 -6.911 1.00 80.44 71 ILE A N 1
ATOM 503 C CA . ILE A 1 71 ? -2.167 9.041 -5.535 1.00 80.44 71 ILE A CA 1
ATOM 504 C C . ILE A 1 71 ? -2.318 10.421 -4.903 1.00 80.44 71 ILE A C 1
ATOM 506 O O . ILE A 1 71 ? -1.353 11.172 -4.793 1.00 80.44 71 ILE A O 1
ATOM 510 N N . GLY A 1 72 ? -3.542 10.805 -4.538 1.00 76.56 72 GLY A N 1
ATOM 511 C CA . GLY A 1 72 ? -3.789 12.145 -3.990 1.00 76.56 72 GLY A CA 1
ATOM 512 C C . GLY A 1 72 ? -3.405 13.301 -4.930 1.00 76.56 72 GLY A C 1
ATOM 513 O O . GLY A 1 72 ? -3.159 14.404 -4.456 1.00 76.56 72 GLY A O 1
ATOM 514 N N . GLY A 1 73 ? -3.352 13.060 -6.247 1.00 79.88 73 GLY A N 1
ATOM 515 C CA . GLY A 1 73 ? -2.992 14.069 -7.251 1.00 79.88 73 GLY A CA 1
ATOM 516 C C . GLY A 1 73 ? -1.506 14.130 -7.622 1.00 79.88 73 GLY A C 1
ATOM 517 O O . GLY A 1 73 ? -1.155 14.942 -8.470 1.00 79.88 73 GLY A O 1
ATOM 518 N N . VAL A 1 74 ? -0.660 13.265 -7.049 1.00 83.38 74 VAL A N 1
ATOM 519 C CA . VAL A 1 74 ? 0.779 13.185 -7.354 1.00 83.38 74 VAL A CA 1
ATOM 520 C C . VAL A 1 74 ? 1.126 11.848 -8.014 1.00 83.38 74 VAL A C 1
ATOM 522 O O . VAL A 1 74 ? 0.645 10.802 -7.575 1.00 83.38 74 VAL A O 1
ATOM 525 N N . ASP A 1 75 ? 1.935 11.877 -9.074 1.00 86.38 75 ASP A N 1
ATOM 526 C CA . ASP A 1 75 ? 2.487 10.665 -9.687 1.00 86.38 75 ASP A CA 1
ATOM 527 C C . ASP A 1 75 ? 3.647 10.136 -8.844 1.00 86.38 75 ASP A C 1
ATOM 529 O O . ASP A 1 75 ? 4.519 10.894 -8.420 1.00 86.38 75 ASP A O 1
ATOM 533 N N . PHE A 1 76 ? 3.666 8.824 -8.615 1.00 91.25 76 PHE A N 1
ATOM 534 C CA . PHE A 1 76 ? 4.678 8.180 -7.792 1.00 91.25 76 PHE A CA 1
ATOM 535 C C . PHE A 1 76 ? 5.632 7.338 -8.626 1.00 91.25 76 PHE A C 1
ATOM 537 O O . PHE A 1 76 ? 5.232 6.548 -9.486 1.00 91.25 76 PHE A O 1
ATOM 544 N N . THR A 1 77 ? 6.909 7.468 -8.294 1.00 93.12 77 THR A N 1
ATOM 545 C CA . THR A 1 77 ? 7.975 6.569 -8.723 1.00 93.12 77 THR A CA 1
ATOM 546 C C . THR A 1 77 ? 8.207 5.532 -7.637 1.00 93.12 77 THR A C 1
ATOM 548 O O . THR A 1 77 ? 8.466 5.899 -6.498 1.00 93.12 77 THR A O 1
ATOM 551 N N . VAL A 1 78 ? 8.131 4.247 -7.966 1.00 92.19 78 VAL A N 1
ATOM 552 C CA . VAL A 1 78 ? 8.252 3.144 -7.010 1.00 92.19 78 VAL A CA 1
ATOM 553 C C . VAL A 1 78 ? 9.544 2.369 -7.248 1.00 92.19 78 VAL A C 1
ATOM 555 O O . VAL A 1 78 ? 9.756 1.821 -8.329 1.00 92.19 78 VAL A O 1
ATOM 558 N N . CYS A 1 79 ? 10.368 2.286 -6.207 1.00 89.81 79 CYS A N 1
ATOM 559 C CA . CYS A 1 79 ? 11.547 1.437 -6.121 1.00 89.81 79 CYS A CA 1
ATOM 560 C C . CYS A 1 79 ? 11.258 0.216 -5.256 1.00 89.81 79 CYS A C 1
ATOM 562 O O . CYS A 1 79 ? 10.964 0.345 -4.067 1.00 89.81 79 CYS A O 1
ATOM 564 N N . THR A 1 80 ? 11.412 -0.981 -5.816 1.00 84.69 80 THR A N 1
ATOM 565 C CA . THR A 1 80 ? 11.380 -2.214 -5.018 1.00 84.69 80 THR A CA 1
ATOM 566 C C . THR A 1 80 ? 12.627 -2.313 -4.143 1.00 84.69 80 THR A C 1
ATOM 568 O O . THR A 1 80 ? 13.740 -2.181 -4.652 1.00 84.69 80 THR A O 1
ATOM 571 N N . ALA A 1 81 ? 12.454 -2.612 -2.857 1.00 72.06 81 ALA A N 1
ATOM 572 C CA . ALA A 1 81 ? 13.535 -2.944 -1.935 1.00 72.06 81 ALA A CA 1
ATOM 573 C C . ALA A 1 81 ? 13.368 -4.400 -1.466 1.00 72.06 81 ALA A C 1
ATOM 575 O O . ALA A 1 81 ? 12.255 -4.908 -1.383 1.00 72.06 81 ALA A O 1
ATOM 576 N N . GLY A 1 82 ? 14.450 -5.106 -1.130 1.00 70.25 82 GLY A N 1
ATOM 577 C CA . GLY A 1 82 ? 14.356 -6.523 -0.726 1.00 70.25 82 GLY A CA 1
ATOM 578 C C . GLY A 1 82 ? 13.421 -6.798 0.467 1.00 70.25 82 GLY A C 1
ATOM 579 O O . GLY A 1 82 ? 12.935 -7.913 0.615 1.00 70.25 82 GLY A O 1
ATOM 580 N N . TYR A 1 83 ? 13.136 -5.779 1.282 1.00 80.50 83 TYR A N 1
ATOM 581 C CA . TYR A 1 83 ? 12.289 -5.856 2.478 1.00 80.50 83 TYR A CA 1
ATOM 582 C C . TYR A 1 83 ? 11.014 -5.008 2.362 1.00 80.50 83 TYR A C 1
ATOM 584 O O . TYR A 1 83 ? 10.350 -4.759 3.365 1.00 80.50 83 TYR A O 1
ATOM 592 N N . GLY A 1 84 ? 10.692 -4.507 1.165 1.00 87.38 84 GLY A N 1
ATOM 593 C CA . GLY A 1 84 ? 9.629 -3.524 1.010 1.00 87.38 84 GLY A CA 1
ATOM 594 C C . GLY A 1 84 ? 9.635 -2.794 -0.327 1.00 87.38 84 GLY A C 1
ATOM 595 O O . GLY A 1 84 ? 10.072 -3.312 -1.353 1.00 87.38 84 GLY A O 1
ATOM 596 N N . PHE A 1 85 ? 9.175 -1.552 -0.325 1.00 89.75 85 PHE A N 1
ATOM 597 C CA . PHE A 1 85 ? 9.379 -0.634 -1.441 1.00 89.75 85 PHE A CA 1
ATOM 598 C C . PHE A 1 85 ? 9.307 0.812 -0.969 1.00 89.75 85 PHE A C 1
ATOM 600 O O . PHE A 1 85 ? 8.732 1.118 0.076 1.00 89.75 85 PHE A O 1
ATOM 607 N N . ILE A 1 86 ? 9.888 1.706 -1.760 1.00 90.88 86 ILE A N 1
ATOM 608 C CA . ILE A 1 86 ? 9.819 3.146 -1.536 1.00 90.88 86 ILE A CA 1
ATOM 609 C C . ILE A 1 86 ? 9.083 3.764 -2.717 1.00 90.88 86 ILE A C 1
ATOM 611 O O . ILE A 1 86 ? 9.402 3.457 -3.863 1.00 90.88 86 ILE A O 1
ATOM 615 N N . ALA A 1 87 ? 8.095 4.610 -2.446 1.00 91.00 87 ALA A N 1
ATOM 616 C CA . ALA A 1 87 ? 7.406 5.402 -3.452 1.00 91.00 87 ALA A CA 1
ATOM 617 C C . ALA A 1 87 ? 7.710 6.890 -3.241 1.00 91.00 87 ALA A C 1
ATOM 619 O O . ALA A 1 87 ? 7.435 7.437 -2.175 1.00 91.00 87 ALA A O 1
ATOM 620 N N . TYR A 1 88 ? 8.252 7.538 -4.263 1.00 91.31 88 TYR A N 1
ATOM 621 C CA . TYR A 1 88 ? 8.626 8.949 -4.277 1.00 91.31 88 TYR A CA 1
ATOM 622 C C . TYR A 1 88 ? 7.598 9.747 -5.075 1.00 91.31 88 TYR A C 1
ATOM 624 O O . TYR A 1 88 ? 7.326 9.399 -6.225 1.00 91.31 88 TYR A O 1
ATOM 632 N N . GLY A 1 89 ? 7.045 10.805 -4.490 1.00 88.69 89 GLY A N 1
ATOM 633 C CA . GLY A 1 89 ? 6.097 11.699 -5.147 1.00 88.69 89 GLY A CA 1
ATOM 634 C C . GLY A 1 89 ? 6.185 13.109 -4.576 1.00 88.69 89 GLY A C 1
ATOM 635 O O . GLY A 1 89 ? 5.554 13.405 -3.563 1.00 88.69 89 GLY A O 1
ATOM 636 N N . GLY A 1 90 ? 6.945 13.978 -5.244 1.00 85.19 90 GLY A N 1
ATOM 637 C CA . GLY A 1 90 ? 7.197 15.353 -4.810 1.00 85.19 90 GLY A CA 1
ATOM 638 C C . GLY A 1 90 ? 7.664 15.416 -3.352 1.00 85.19 90 GLY A C 1
ATOM 639 O O . GLY A 1 90 ? 8.534 14.661 -2.919 1.00 85.19 90 GLY A O 1
ATOM 640 N N . ASP A 1 91 ? 6.944 16.203 -2.551 1.00 85.25 91 ASP A N 1
ATOM 641 C CA . ASP A 1 91 ? 7.160 16.355 -1.106 1.00 85.25 91 ASP A CA 1
ATOM 642 C C . ASP A 1 91 ? 6.840 15.100 -0.260 1.00 85.25 91 ASP A C 1
ATOM 644 O O . ASP A 1 91 ? 7.044 15.093 0.958 1.00 85.25 91 ASP A O 1
ATOM 648 N N . ILE A 1 92 ? 6.285 14.040 -0.858 1.00 84.69 92 ILE A N 1
ATOM 649 C CA . ILE A 1 92 ? 5.843 12.829 -0.160 1.00 84.69 92 ILE A CA 1
ATOM 650 C C . ILE A 1 92 ? 6.740 11.653 -0.541 1.00 84.69 92 ILE A C 1
ATOM 652 O O . ILE A 1 92 ? 6.816 11.234 -1.692 1.00 84.69 92 ILE A O 1
ATOM 656 N N . THR A 1 93 ? 7.348 11.035 0.469 1.00 88.12 93 THR A N 1
ATOM 657 C CA . THR A 1 93 ? 7.983 9.718 0.346 1.00 88.12 93 THR A CA 1
ATOM 658 C C . THR A 1 93 ? 7.202 8.705 1.172 1.00 88.12 93 THR A C 1
ATOM 660 O O . THR A 1 93 ? 6.988 8.902 2.368 1.00 88.12 93 THR A O 1
ATOM 663 N N . MET A 1 94 ? 6.773 7.613 0.545 1.00 87.56 94 MET A N 1
ATOM 664 C CA . MET A 1 94 ? 6.136 6.485 1.219 1.00 87.56 94 MET A CA 1
ATOM 665 C C . MET A 1 94 ? 7.133 5.341 1.328 1.00 87.56 94 MET A C 1
ATOM 667 O O . MET A 1 94 ? 7.676 4.894 0.323 1.00 87.56 94 MET A O 1
ATOM 671 N N . VAL A 1 95 ? 7.346 4.848 2.543 1.00 90.06 95 VAL A N 1
ATOM 672 C CA . VAL A 1 95 ? 8.171 3.667 2.801 1.00 90.06 95 VAL A CA 1
ATOM 673 C C . VAL A 1 95 ? 7.245 2.549 3.245 1.00 90.06 95 VAL A C 1
ATOM 675 O O . VAL A 1 95 ? 6.477 2.713 4.193 1.00 90.06 95 VAL A O 1
ATOM 678 N N . VAL A 1 96 ? 7.298 1.429 2.537 1.00 89.88 96 VAL A N 1
ATOM 679 C CA . VAL A 1 96 ? 6.557 0.218 2.873 1.00 89.88 96 VAL A CA 1
ATOM 680 C C . VAL A 1 96 ? 7.551 -0.848 3.274 1.00 89.88 96 VAL A C 1
ATOM 682 O O . VAL A 1 96 ? 8.517 -1.089 2.559 1.00 89.88 96 VAL A O 1
ATOM 685 N N . GLU A 1 97 ? 7.280 -1.495 4.399 1.00 89.75 97 GLU A N 1
ATOM 686 C CA . GLU A 1 97 ? 8.061 -2.606 4.927 1.00 89.75 97 GLU A CA 1
ATOM 687 C C . GLU A 1 97 ? 7.181 -3.852 4.974 1.00 89.75 97 GLU A C 1
ATOM 689 O O . GLU A 1 97 ? 6.008 -3.795 5.364 1.00 89.75 97 GLU A O 1
ATOM 694 N N . TYR A 1 98 ? 7.744 -4.986 4.574 1.00 88.38 98 TYR A N 1
ATOM 695 C CA . TYR A 1 98 ? 7.077 -6.269 4.715 1.00 88.38 98 TYR A CA 1
ATOM 696 C C . TYR A 1 98 ? 7.270 -6.804 6.130 1.00 88.38 98 TYR A C 1
ATOM 698 O O . TYR A 1 98 ? 8.351 -6.726 6.709 1.00 88.38 98 TYR A O 1
ATOM 706 N N . LEU A 1 99 ? 6.206 -7.379 6.683 1.00 88.50 99 LEU A N 1
ATOM 707 C CA . LEU A 1 99 ? 6.287 -8.105 7.944 1.00 88.50 99 LEU A CA 1
ATOM 708 C C . LEU A 1 99 ? 6.998 -9.446 7.725 1.00 88.50 99 LEU A C 1
ATOM 710 O O . LEU A 1 99 ? 6.743 -10.117 6.726 1.00 88.50 99 LEU A O 1
ATOM 714 N N . ASP A 1 100 ? 7.787 -9.888 8.709 1.00 85.62 100 ASP A N 1
ATOM 715 C CA . ASP A 1 100 ? 8.475 -11.193 8.685 1.00 85.62 100 ASP A CA 1
ATOM 716 C C . ASP A 1 100 ? 7.516 -12.379 8.480 1.00 85.62 100 ASP A C 1
ATOM 718 O O . ASP A 1 100 ? 7.896 -13.434 7.968 1.00 85.62 100 ASP A O 1
ATOM 722 N N . ALA A 1 101 ? 6.261 -12.223 8.908 1.00 84.69 101 ALA A N 1
ATOM 723 C CA . ALA A 1 101 ? 5.212 -13.212 8.734 1.00 84.69 101 ALA A CA 1
ATOM 724 C C . ALA A 1 101 ? 3.874 -12.545 8.374 1.00 84.69 101 ALA A C 1
ATOM 726 O O . ALA A 1 101 ? 3.536 -11.492 8.923 1.00 84.69 101 ALA A O 1
ATOM 727 N N . PRO A 1 102 ? 3.061 -13.179 7.508 1.00 83.00 102 PRO A N 1
ATOM 728 C CA . PRO A 1 102 ? 1.755 -12.652 7.145 1.00 83.00 102 PRO A CA 1
ATOM 729 C C . PRO A 1 102 ? 0.802 -12.654 8.345 1.00 83.00 102 PRO A C 1
ATOM 731 O O . PRO A 1 102 ? 0.749 -13.610 9.130 1.00 83.00 102 PRO A O 1
ATOM 734 N N . LEU A 1 103 ? -0.016 -11.606 8.447 1.00 85.38 103 LEU A N 1
ATOM 735 C CA . LEU A 1 103 ? -1.098 -11.534 9.426 1.00 85.38 103 LEU A CA 1
ATOM 736 C C . LEU A 1 103 ? -2.169 -12.575 9.077 1.00 85.38 103 LEU A C 1
ATOM 738 O O . LEU A 1 103 ? -2.863 -12.455 8.071 1.00 85.38 103 LEU A O 1
ATOM 742 N N . ARG A 1 104 ? -2.310 -13.612 9.910 1.00 85.19 104 ARG A N 1
ATOM 743 C CA . ARG A 1 104 ? -3.269 -14.708 9.666 1.00 85.19 104 ARG A CA 1
ATOM 744 C C . ARG A 1 104 ? -4.711 -14.358 10.013 1.00 85.19 104 ARG A C 1
ATOM 746 O O . ARG A 1 104 ? -5.631 -14.985 9.500 1.00 85.19 104 ARG A O 1
ATOM 753 N N . SER A 1 105 ? -4.906 -13.403 10.914 1.00 86.12 105 SER A N 1
ATOM 754 C CA . SER A 1 105 ? -6.225 -12.991 11.380 1.00 86.12 105 SER A CA 1
ATOM 755 C C . SER A 1 105 ? -6.216 -11.508 11.697 1.00 86.12 105 SER A C 1
ATOM 757 O O . SER A 1 105 ? -5.414 -11.055 12.514 1.00 86.12 105 SER A O 1
ATOM 759 N N . ILE A 1 106 ? -7.135 -10.774 11.082 1.00 85.94 106 ILE A N 1
ATOM 760 C CA . ILE A 1 106 ? -7.420 -9.380 11.402 1.00 85.94 106 ILE A CA 1
ATOM 761 C C . ILE A 1 106 ? -8.895 -9.341 11.790 1.00 85.94 106 ILE A C 1
ATOM 763 O O . ILE A 1 106 ? -9.751 -9.725 10.999 1.00 85.94 106 ILE A O 1
ATOM 767 N N . SER A 1 107 ? -9.189 -8.941 13.023 1.00 90.44 107 SER A N 1
ATOM 768 C CA . SER A 1 107 ? -10.556 -8.841 13.536 1.00 90.44 107 SER A CA 1
ATOM 769 C C . SER A 1 107 ? -10.978 -7.384 13.649 1.00 90.44 107 SER A C 1
ATOM 771 O O . SER A 1 107 ? -10.158 -6.522 13.972 1.00 90.44 107 SER A O 1
ATOM 773 N N . ALA A 1 108 ? -12.266 -7.112 13.441 1.00 90.50 108 ALA A N 1
ATOM 774 C CA . ALA A 1 108 ? -12.828 -5.797 13.711 1.00 90.50 108 ALA A CA 1
ATOM 775 C C . ALA A 1 108 ? -12.576 -5.403 15.182 1.00 90.50 108 ALA A C 1
ATOM 777 O O . ALA A 1 108 ? -12.704 -6.252 16.073 1.00 90.50 108 ALA A O 1
ATOM 778 N N . PRO A 1 109 ? -12.196 -4.145 15.456 1.00 90.69 109 PRO A N 1
ATOM 779 C CA . PRO A 1 109 ? -12.005 -3.679 16.816 1.00 90.69 109 PRO A CA 1
ATOM 780 C C . PRO A 1 109 ? -13.370 -3.471 17.485 1.00 90.69 109 PRO A C 1
ATOM 782 O O . PRO A 1 109 ? -14.377 -3.232 16.816 1.00 90.69 109 PRO A O 1
ATOM 785 N N . ALA A 1 110 ? -13.405 -3.531 18.816 1.00 91.44 110 ALA A N 1
ATOM 786 C CA . ALA A 1 110 ? -14.605 -3.176 19.564 1.00 91.44 110 ALA A CA 1
ATOM 787 C C . ALA A 1 110 ? -14.850 -1.664 19.456 1.00 91.44 110 ALA A C 1
ATOM 789 O O . ALA A 1 110 ? -13.969 -0.867 19.781 1.00 91.44 110 ALA A O 1
ATOM 790 N N . LEU A 1 111 ? -16.038 -1.283 18.991 1.00 92.44 111 LEU A N 1
ATOM 791 C CA . LEU A 1 111 ? -16.446 0.113 18.905 1.00 92.44 111 LEU A CA 1
ATOM 792 C C . LEU A 1 111 ? -16.705 0.674 20.305 1.00 92.44 111 LEU A C 1
ATOM 794 O O . LEU A 1 111 ? -17.260 -0.006 21.168 1.00 92.44 111 LEU A O 1
ATOM 798 N N . THR A 1 112 ? -16.282 1.915 20.532 1.00 90.94 112 THR A N 1
ATOM 799 C CA . THR A 1 112 ? -16.559 2.641 21.783 1.00 90.94 112 THR A CA 1
ATOM 800 C C . THR A 1 112 ? -17.712 3.624 21.632 1.00 90.94 112 THR A C 1
ATOM 802 O O . THR A 1 112 ? -18.154 4.210 22.618 1.00 90.94 112 THR A O 1
ATOM 805 N N . ASP A 1 113 ? -18.142 3.872 20.397 1.00 82.06 113 ASP A N 1
ATOM 806 C CA . ASP A 1 113 ? -19.347 4.633 20.113 1.00 82.06 113 ASP A CA 1
ATOM 807 C C . ASP A 1 113 ? -20.593 3.738 20.262 1.00 82.06 113 ASP A C 1
ATOM 809 O O . ASP A 1 113 ? -20.515 2.542 20.541 1.00 82.06 113 ASP A O 1
ATOM 813 N N . SER A 1 114 ? -21.777 4.329 20.123 1.00 80.50 114 SER A N 1
ATOM 814 C CA . SER A 1 114 ? -23.043 3.592 20.180 1.00 80.50 114 SER A CA 1
ATOM 815 C C . SER A 1 114 ? -23.365 2.836 18.883 1.00 80.50 114 SER A C 1
ATOM 817 O O . SER A 1 114 ? -24.496 2.375 18.717 1.00 80.50 114 SER A O 1
ATOM 819 N N . SER A 1 115 ? -22.434 2.765 17.931 1.00 84.38 115 SER A N 1
ATOM 820 C CA . SER A 1 115 ? -22.658 2.107 16.648 1.00 84.38 115 SER A CA 1
ATOM 821 C C . SER A 1 115 ? -22.562 0.593 16.831 1.00 84.38 115 SER A C 1
ATOM 823 O O . SER A 1 115 ? -21.649 0.086 17.476 1.00 84.38 115 SER A O 1
ATOM 825 N N . ALA A 1 116 ? -23.499 -0.158 16.247 1.00 84.94 116 ALA A N 1
ATOM 826 C CA . ALA A 1 116 ? -23.449 -1.620 16.305 1.00 84.94 116 ALA A CA 1
ATOM 827 C C . ALA A 1 116 ? -22.345 -2.189 15.395 1.00 84.94 116 ALA A C 1
ATOM 829 O O . ALA A 1 116 ? -21.611 -3.088 15.797 1.00 84.94 116 ALA A O 1
ATOM 830 N N . HIS A 1 117 ? -22.224 -1.649 14.176 1.00 89.06 117 HIS A N 1
ATOM 831 C CA . HIS A 1 117 ? -21.251 -2.052 13.158 1.00 89.06 117 HIS A CA 1
ATOM 832 C C . HIS A 1 117 ? -20.911 -0.868 12.246 1.00 89.06 117 HIS A C 1
ATOM 834 O O . HIS A 1 117 ? -21.727 0.040 12.080 1.00 89.06 117 HIS A O 1
ATOM 840 N N . CYS A 1 118 ? -19.737 -0.906 11.611 1.00 92.44 118 CYS A N 1
ATOM 841 C CA . CYS A 1 118 ? -19.349 0.079 10.604 1.00 92.44 118 CYS A CA 1
ATOM 842 C C . CYS A 1 118 ? -19.820 -0.321 9.206 1.00 92.44 118 CYS A C 1
ATOM 844 O O . CYS A 1 118 ? -19.830 -1.501 8.852 1.00 92.44 118 CYS A O 1
ATOM 846 N N . ALA A 1 119 ? -20.192 0.675 8.403 1.00 90.88 119 ALA A N 1
ATOM 847 C CA . ALA A 1 119 ? -20.545 0.462 7.008 1.00 90.88 119 ALA A CA 1
ATOM 848 C C . ALA A 1 119 ? -19.320 0.031 6.186 1.00 90.88 119 ALA A C 1
ATOM 850 O O . ALA A 1 119 ? -18.187 0.435 6.459 1.00 90.88 119 ALA A O 1
ATOM 851 N N . THR A 1 120 ? -19.562 -0.764 5.146 1.00 89.44 120 THR A N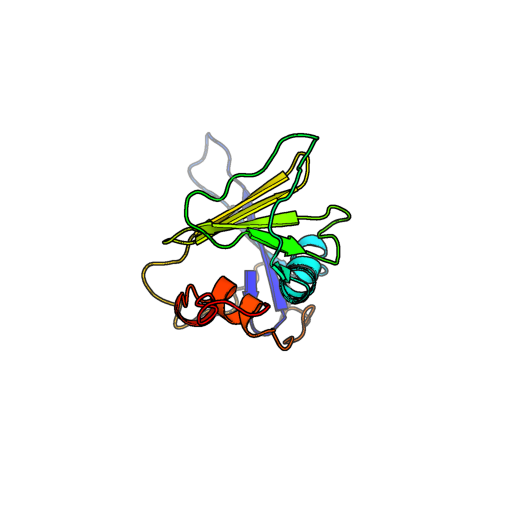 1
ATOM 852 C CA . THR A 1 120 ? -18.551 -1.085 4.139 1.00 89.44 120 THR A CA 1
ATOM 853 C C . THR A 1 120 ? -18.270 0.156 3.296 1.00 89.44 120 THR A C 1
ATOM 855 O O . THR A 1 120 ? -19.161 0.654 2.610 1.00 89.44 120 THR A O 1
ATOM 858 N N . VAL A 1 121 ? -17.029 0.632 3.334 1.00 87.38 121 VAL A N 1
ATOM 859 C CA . VAL A 1 121 ? -16.549 1.800 2.580 1.0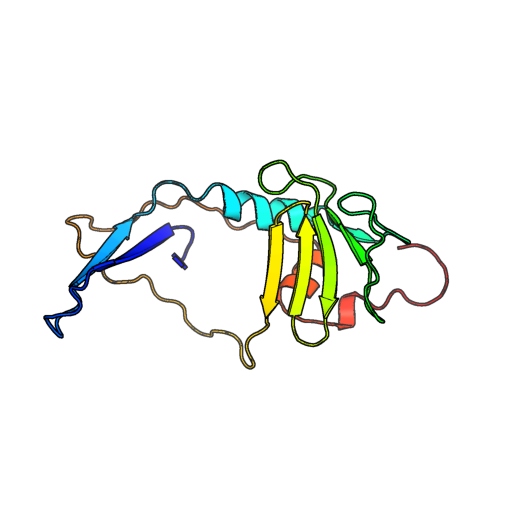0 87.38 121 VAL A CA 1
ATOM 860 C C . VAL A 1 121 ? -15.619 1.415 1.430 1.00 87.38 121 VAL A C 1
ATOM 862 O O . VAL A 1 121 ? -15.510 2.170 0.471 1.00 87.38 121 VAL A O 1
ATOM 865 N N . ALA A 1 122 ? -15.028 0.218 1.481 1.00 85.19 122 ALA A N 1
ATOM 866 C CA . ALA A 1 122 ? -14.126 -0.302 0.460 1.00 85.19 122 ALA A CA 1
ATOM 867 C C . ALA A 1 122 ? -14.632 -1.634 -0.104 1.00 85.19 122 ALA A C 1
ATOM 869 O O . ALA A 1 122 ? -15.196 -2.463 0.615 1.00 85.19 122 ALA A O 1
ATOM 870 N N . LYS A 1 123 ? -14.387 -1.873 -1.395 1.00 84.00 123 LYS A N 1
ATOM 871 C CA . LYS A 1 123 ? -14.664 -3.158 -2.053 1.00 84.00 123 LYS A CA 1
ATOM 872 C C . LYS A 1 123 ? -13.365 -3.846 -2.444 1.00 84.00 123 LYS A C 1
ATOM 874 O O . LYS A 1 123 ? -12.399 -3.195 -2.838 1.00 84.00 123 LYS A O 1
ATOM 879 N N . ALA A 1 124 ? -13.373 -5.176 -2.386 1.00 86.00 124 ALA A N 1
ATOM 880 C CA . ALA A 1 124 ? -12.277 -5.974 -2.914 1.00 86.00 124 ALA A CA 1
ATOM 881 C C . ALA A 1 124 ? -12.037 -5.618 -4.389 1.00 86.00 124 ALA A C 1
ATOM 883 O O . ALA A 1 124 ? -12.971 -5.591 -5.193 1.00 86.00 124 ALA A O 1
ATOM 884 N N . THR A 1 125 ? -10.781 -5.339 -4.721 1.00 85.69 125 THR A N 1
ATOM 885 C CA . THR A 1 125 ? -10.356 -4.919 -6.056 1.00 85.69 125 THR A CA 1
ATOM 886 C C . THR A 1 125 ? -9.355 -5.934 -6.584 1.00 85.69 125 THR A C 1
ATOM 888 O O . THR A 1 125 ? -8.443 -6.339 -5.864 1.00 85.69 125 THR A O 1
ATOM 891 N N . ALA A 1 126 ? -9.538 -6.372 -7.829 1.00 91.12 126 ALA A N 1
ATOM 892 C CA . ALA A 1 126 ? -8.564 -7.234 -8.484 1.00 91.12 126 ALA A CA 1
ATOM 893 C C . ALA A 1 126 ? -7.251 -6.466 -8.679 1.00 91.12 126 ALA A C 1
ATOM 895 O O . ALA A 1 126 ? -7.267 -5.297 -9.068 1.00 91.12 126 ALA A O 1
ATOM 896 N N . VAL A 1 127 ? -6.125 -7.122 -8.409 1.00 91.38 127 VAL A N 1
ATOM 897 C CA . VAL A 1 127 ? -4.796 -6.520 -8.548 1.00 91.38 127 VAL A CA 1
ATOM 898 C C . VAL A 1 127 ? -4.051 -7.081 -9.750 1.00 91.38 127 VAL A C 1
ATOM 900 O O . VAL A 1 127 ? -4.241 -8.243 -10.117 1.00 91.38 127 VAL A O 1
ATOM 903 N N . THR A 1 128 ? -3.212 -6.258 -10.378 1.00 92.00 128 THR A N 1
ATOM 904 C CA . THR A 1 128 ? -2.317 -6.733 -11.444 1.00 92.00 128 THR A CA 1
ATOM 905 C C . THR A 1 128 ? -1.223 -7.639 -10.866 1.00 92.00 128 THR A C 1
ATOM 907 O O . THR A 1 128 ? -0.952 -7.563 -9.667 1.00 92.00 128 THR A O 1
ATOM 910 N N . PRO A 1 129 ? -0.543 -8.469 -11.680 1.00 90.56 129 PRO A N 1
ATOM 911 C CA . PRO A 1 129 ? 0.564 -9.295 -11.195 1.00 90.56 129 PRO A CA 1
ATOM 912 C C . PRO A 1 129 ? 1.691 -8.490 -10.529 1.00 90.56 129 PRO A C 1
ATOM 914 O O . PRO A 1 129 ? 2.174 -8.892 -9.475 1.00 90.56 129 PRO A O 1
ATOM 917 N N . ILE A 1 130 ? 2.054 -7.326 -11.088 1.00 88.31 130 ILE A N 1
ATOM 918 C CA . ILE A 1 130 ? 3.082 -6.433 -10.521 1.00 88.31 130 ILE A CA 1
ATOM 919 C C . ILE A 1 130 ? 2.632 -5.925 -9.149 1.00 88.31 130 ILE A C 1
ATOM 921 O O . ILE A 1 130 ? 3.374 -5.994 -8.175 1.00 88.31 130 ILE A O 1
ATOM 925 N N . THR A 1 131 ? 1.388 -5.456 -9.052 1.00 90.75 131 THR A N 1
ATOM 926 C CA . THR A 1 131 ? 0.812 -4.979 -7.790 1.00 90.75 131 THR A CA 1
ATOM 927 C C . THR A 1 131 ? 0.716 -6.092 -6.755 1.00 90.75 131 THR A C 1
ATOM 929 O O . THR A 1 131 ? 1.031 -5.870 -5.593 1.00 90.75 131 THR A O 1
ATOM 932 N N . ALA A 1 132 ? 0.304 -7.296 -7.156 1.00 90.06 132 ALA A N 1
ATOM 933 C CA . ALA A 1 132 ? 0.221 -8.448 -6.266 1.00 90.06 132 ALA A CA 1
ATOM 934 C C . ALA A 1 132 ? 1.597 -8.800 -5.689 1.00 90.06 132 ALA A C 1
ATOM 936 O O . ALA A 1 132 ? 1.724 -8.985 -4.480 1.00 90.06 132 ALA A O 1
ATOM 937 N N . ALA A 1 133 ? 2.629 -8.823 -6.532 1.00 87.69 133 ALA A N 1
ATOM 938 C CA . ALA A 1 133 ? 4.006 -9.041 -6.110 1.00 87.69 133 ALA A CA 1
ATOM 939 C C . ALA A 1 133 ? 4.491 -7.959 -5.139 1.00 87.69 133 ALA A C 1
ATOM 941 O O . ALA A 1 133 ? 5.137 -8.266 -4.138 1.00 87.69 133 ALA A O 1
ATOM 942 N N . LEU A 1 134 ? 4.115 -6.702 -5.387 1.00 88.69 134 LEU A N 1
ATOM 943 C CA . LEU A 1 134 ? 4.489 -5.566 -4.543 1.00 88.69 134 LEU A CA 1
ATOM 944 C C . LEU A 1 134 ? 3.787 -5.588 -3.190 1.00 88.69 134 LEU A C 1
ATOM 946 O O . LEU A 1 134 ? 4.386 -5.270 -2.174 1.00 88.69 134 LEU A O 1
ATOM 950 N N . LEU A 1 135 ? 2.524 -6.001 -3.142 1.00 88.38 135 LEU A N 1
ATOM 951 C CA . LEU A 1 135 ? 1.770 -6.075 -1.891 1.00 88.38 135 LEU A CA 1
ATOM 952 C C . LEU A 1 135 ? 2.132 -7.300 -1.040 1.00 88.38 135 LEU A C 1
ATOM 954 O O . LEU A 1 135 ? 1.857 -7.307 0.158 1.00 88.38 135 LEU A O 1
ATOM 958 N N . THR A 1 136 ? 2.711 -8.339 -1.645 1.00 85.38 136 THR A N 1
ATOM 959 C CA . THR A 1 136 ? 3.045 -9.603 -0.963 1.00 85.38 136 THR A CA 1
ATOM 960 C C . THR A 1 136 ? 4.536 -9.786 -0.700 1.00 85.38 136 THR A C 1
ATOM 962 O O . THR A 1 136 ? 4.904 -10.689 0.048 1.00 85.38 136 THR A O 1
ATOM 965 N N . GLY A 1 137 ? 5.390 -8.956 -1.303 1.00 82.38 137 GLY A N 1
ATOM 966 C CA . GLY A 1 137 ? 6.839 -9.134 -1.267 1.00 82.38 137 GLY A CA 1
ATOM 967 C C . GLY A 1 137 ? 7.333 -10.334 -2.077 1.00 82.38 137 GLY A C 1
ATOM 968 O O . GLY A 1 137 ? 8.477 -10.755 -1.905 1.00 82.38 137 GLY A O 1
ATOM 969 N N . ASP A 1 138 ? 6.504 -10.895 -2.964 1.00 76.94 138 ASP A N 1
ATOM 970 C CA . ASP A 1 138 ? 6.903 -12.010 -3.817 1.00 76.94 138 ASP A CA 1
ATOM 971 C C . ASP A 1 138 ? 7.783 -11.517 -4.975 1.00 76.94 138 ASP A C 1
ATOM 973 O O . ASP A 1 138 ? 7.310 -11.073 -6.023 1.00 76.94 138 ASP A O 1
ATOM 977 N N . ALA A 1 139 ? 9.100 -11.593 -4.773 1.00 62.59 139 A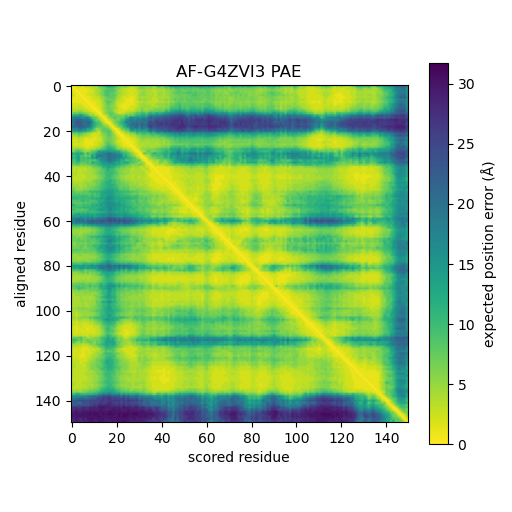LA A N 1
ATOM 978 C CA . ALA A 1 139 ? 10.093 -11.117 -5.729 1.00 62.59 139 ALA A CA 1
ATOM 979 C C . ALA A 1 139 ? 10.091 -11.866 -7.079 1.00 62.59 139 ALA A C 1
ATOM 981 O O . ALA A 1 139 ? 10.679 -11.385 -8.050 1.00 62.59 139 ALA A O 1
ATOM 982 N N . HIS A 1 140 ? 9.427 -13.025 -7.172 1.00 53.00 140 HIS A N 1
ATOM 983 C CA . HIS A 1 140 ? 9.459 -13.881 -8.361 1.00 53.00 140 HIS A CA 1
ATOM 984 C C . HIS A 1 140 ? 8.677 -13.318 -9.556 1.00 53.00 140 HIS A C 1
ATOM 986 O O . HIS A 1 140 ? 8.821 -13.837 -10.659 1.00 53.00 140 HIS A O 1
ATOM 992 N N . ALA A 1 141 ? 7.872 -12.268 -9.373 1.00 50.03 141 ALA A N 1
ATOM 993 C CA . ALA A 1 141 ? 7.126 -11.641 -10.466 1.00 50.03 141 ALA A CA 1
ATOM 994 C C . ALA A 1 141 ? 7.867 -10.474 -11.145 1.00 50.03 141 ALA A C 1
ATOM 996 O O . ALA A 1 141 ? 7.408 -9.991 -12.178 1.00 50.03 141 ALA A O 1
ATOM 997 N N . TYR A 1 142 ? 8.986 -10.002 -10.580 1.00 51.06 142 TYR A N 1
ATOM 998 C CA . TYR A 1 142 ? 9.773 -8.902 -11.160 1.00 51.06 142 TYR A CA 1
ATOM 999 C C . TYR A 1 142 ? 10.859 -9.382 -12.121 1.00 51.06 142 TYR A C 1
ATOM 1001 O O . TYR A 1 142 ? 11.535 -8.569 -12.752 1.00 51.06 142 TYR A O 1
ATOM 1009 N N . THR A 1 143 ? 11.064 -10.695 -12.224 1.00 45.09 143 THR A N 1
ATOM 1010 C CA . THR A 1 143 ? 12.029 -11.279 -13.147 1.00 45.09 143 THR A CA 1
ATOM 1011 C C . THR A 1 143 ? 11.458 -11.216 -14.560 1.00 45.09 143 THR A C 1
ATOM 1013 O O . THR A 1 143 ? 10.812 -12.144 -15.036 1.00 45.09 143 THR A O 1
ATOM 1016 N N . CYS A 1 144 ? 11.698 -10.105 -15.262 1.00 47.31 144 CYS A N 1
ATOM 1017 C CA . CYS A 1 144 ? 11.562 -10.109 -16.715 1.00 47.31 144 CYS A CA 1
ATOM 1018 C C . CYS A 1 144 ? 12.600 -11.114 -17.258 1.00 47.31 144 CYS A C 1
ATOM 1020 O O . CYS A 1 144 ? 13.802 -10.937 -17.024 1.00 47.31 144 CYS A O 1
ATOM 1022 N N . PRO A 1 145 ? 12.177 -12.209 -17.919 1.00 41.75 145 PRO A N 1
ATOM 1023 C CA . PRO A 1 145 ? 13.118 -13.113 -18.550 1.00 41.75 145 PRO A CA 1
ATOM 1024 C C . PRO A 1 145 ? 13.736 -12.358 -19.727 1.00 41.75 145 PRO A C 1
ATOM 1026 O O . PRO A 1 145 ? 13.039 -12.043 -20.679 1.00 41.75 145 PRO A O 1
ATOM 1029 N N . SER A 1 146 ? 15.018 -12.014 -19.597 1.00 46.69 146 SER A N 1
ATOM 1030 C CA . SER A 1 146 ? 15.963 -11.655 -20.665 1.00 46.69 146 SER A CA 1
ATOM 1031 C C . SER A 1 146 ? 15.389 -11.025 -21.952 1.00 46.69 146 SER A C 1
ATOM 1033 O O . SER A 1 146 ? 14.801 -11.704 -22.788 1.00 46.69 146 SER A O 1
ATOM 1035 N N . GLU A 1 147 ? 15.746 -9.755 -22.153 1.00 45.09 147 GLU A N 1
ATOM 1036 C CA . GLU A 1 147 ? 15.930 -9.077 -23.450 1.00 45.09 147 GLU A CA 1
ATOM 1037 C C . GLU A 1 147 ? 14.743 -8.652 -24.322 1.00 45.09 147 GLU A C 1
ATOM 1039 O O . GLU A 1 147 ? 14.999 -7.918 -25.267 1.00 45.09 147 GLU A O 1
ATOM 1044 N N . ASP A 1 148 ? 13.475 -8.905 -24.003 1.00 44.25 148 ASP A N 1
ATOM 1045 C CA . ASP A 1 148 ? 12.395 -8.266 -24.776 1.00 44.25 148 ASP A CA 1
ATOM 1046 C C . ASP A 1 148 ? 11.179 -7.897 -23.917 1.00 44.25 148 ASP A C 1
ATOM 1048 O O . ASP A 1 148 ? 10.376 -8.745 -23.548 1.00 44.25 148 ASP A O 1
ATOM 1052 N N . LYS A 1 149 ? 11.051 -6.587 -23.660 1.00 43.50 149 LYS A N 1
ATOM 1053 C CA . LYS A 1 149 ? 9.849 -5.854 -23.217 1.00 43.50 149 LYS A CA 1
ATOM 1054 C C . LYS A 1 149 ? 9.070 -6.449 -22.035 1.00 43.50 149 LYS A C 1
ATOM 1056 O O . LYS A 1 149 ? 8.188 -7.289 -22.200 1.00 43.50 149 LYS A O 1
ATOM 1061 N N . CYS A 1 150 ? 9.286 -5.842 -20.872 1.00 49.88 150 CYS A N 1
ATOM 1062 C CA . CYS A 1 150 ? 8.156 -5.415 -20.055 1.00 49.88 150 CYS A CA 1
ATOM 1063 C C . CYS A 1 150 ? 7.570 -4.130 -20.717 1.00 49.88 150 CYS A C 1
ATOM 1065 O O . CYS A 1 150 ? 6.336 -3.968 -20.709 1.00 49.88 150 CYS A O 1
#

pLDDT: mean 81.74, std 12.6, range [41.75, 93.12]

Secondary structure (DSSP, 8-state):
-EETTEEEEEEEEEETTEEEEEEEEEE-S--HHHHHHHHHHTTEEE-S--EETTEEP--TTSPEEEESS-BTTB--EEEEETTEEEEEETTEEEEEE--SS------PPPPSSS-SSPPB--------HHHHHHHHT-GGGS---TTS--

Nearest PDB structures (foldseek):
  6e7m-assembly1_A  TM=3.119E-01  e=8.437E-01  Homo sapiens
  6on5-assembly1_A  TM=3.098E-01  e=1.126E+00  Homo sapiens
  5u6g-assembly6_L  TM=2.830E-01  e=1.786E+00  Homo sapiens

Mean predicted aligned error: 8.81 Å

Sequence (150 aa):
MLVDGAAYVVETSGNATTSAATQTVRCLESFPPFESIVSALNTLKAVPSSLVDDEAIDCSSGALFQTSTPIGGVDFTVCTAGYGFIAYGGDITMVVEYLDAPLRSISAPALTDSSAHCATVAKATAVTPITAALLTGDAHAYTCPSEDKC